Protein AF-A0A1M6VFG4-F1 (afdb_monomer_lite)

Foldseek 3Di:
DDLDPQWDWDDDVFIWIDRPPDIDTDDPLCVVVVVCVVVVNPDPVVQLVVQCVSVVDDSVVSVVVVVVVCVVVVVVVVVVVVVVVVPD

Structure (mmCIF, N/CA/C/O backbone):
data_AF-A0A1M6VFG4-F1
#
_entry.id   AF-A0A1M6VFG4-F1
#
loop_
_atom_site.group_PDB
_atom_site.id
_atom_site.type_symbol
_atom_site.label_atom_id
_atom_site.label_alt_id
_atom_site.label_comp_id
_atom_site.label_asym_id
_atom_site.label_entity_id
_atom_site.label_seq_id
_atom_site.pdbx_PDB_ins_code
_atom_site.Cartn_x
_atom_site.Cartn_y
_atom_site.Cartn_z
_atom_site.occupancy
_atom_site.B_iso_or_equiv
_atom_site.auth_seq_id
_atom_site.auth_comp_id
_atom_site.auth_asym_id
_atom_site.auth_atom_id
_atom_site.pdbx_PDB_model_num
ATOM 1 N N . MET A 1 1 ? -6.266 -7.538 -11.919 1.00 36.38 1 MET A N 1
ATOM 2 C CA . MET A 1 1 ? -6.456 -6.302 -12.713 1.00 36.38 1 MET A CA 1
ATOM 3 C C . MET A 1 1 ? -5.233 -5.435 -12.438 1.00 36.38 1 MET A C 1
ATOM 5 O O . MET A 1 1 ? -4.832 -5.383 -11.287 1.00 36.38 1 MET A O 1
ATOM 9 N N . LYS A 1 2 ? -4.549 -4.892 -13.453 1.00 45.19 2 LYS A N 1
ATOM 10 C CA . LYS A 1 2 ? -3.262 -4.191 -13.274 1.00 45.19 2 LYS A CA 1
ATOM 11 C C . LYS A 1 2 ? -3.513 -2.750 -12.800 1.00 45.19 2 LYS A C 1
ATOM 13 O O . LYS A 1 2 ? -3.945 -1.940 -13.610 1.00 45.19 2 LYS A O 1
ATOM 18 N N . TRP A 1 3 ? -3.249 -2.430 -11.528 1.00 51.16 3 TRP A N 1
ATOM 19 C CA . TRP A 1 3 ? -3.277 -1.044 -11.012 1.00 51.16 3 TRP A CA 1
ATOM 20 C C . TRP A 1 3 ? -2.305 -0.124 -11.789 1.00 51.16 3 TRP A C 1
ATOM 22 O O . TRP A 1 3 ? -2.602 1.044 -12.025 1.00 51.16 3 TRP A O 1
ATOM 32 N N . LYS A 1 4 ? -1.207 -0.682 -12.319 1.00 60.25 4 LYS A N 1
ATOM 33 C CA . LYS A 1 4 ? -0.404 -0.119 -13.416 1.00 60.25 4 LYS A CA 1
ATOM 34 C C . LYS A 1 4 ? 0.109 -1.232 -14.326 1.00 60.25 4 LYS A C 1
ATOM 36 O O . LYS A 1 4 ? 0.360 -2.350 -13.869 1.00 60.25 4 LYS A O 1
ATOM 41 N N . GLU A 1 5 ? 0.284 -0.933 -15.614 1.00 62.22 5 GLU A N 1
ATOM 42 C CA . GLU A 1 5 ? 1.014 -1.822 -16.523 1.00 62.22 5 GLU A CA 1
ATOM 43 C C . GLU A 1 5 ? 2.394 -2.158 -15.923 1.00 62.22 5 GLU A C 1
ATOM 45 O O . GLU A 1 5 ? 3.037 -1.308 -15.316 1.00 62.22 5 GLU A O 1
ATOM 50 N N . ASN A 1 6 ? 2.804 -3.423 -16.043 1.00 73.00 6 ASN A N 1
ATOM 51 C CA . ASN A 1 6 ? 4.072 -3.986 -15.542 1.00 73.00 6 ASN A CA 1
ATOM 52 C C . ASN A 1 6 ? 4.245 -4.102 -14.018 1.00 73.00 6 ASN A C 1
ATOM 54 O O . ASN A 1 6 ? 5.313 -4.506 -13.573 1.00 73.00 6 ASN A O 1
ATOM 58 N N . VAL A 1 7 ? 3.194 -3.864 -13.225 1.00 79.12 7 VAL A N 1
ATOM 59 C CA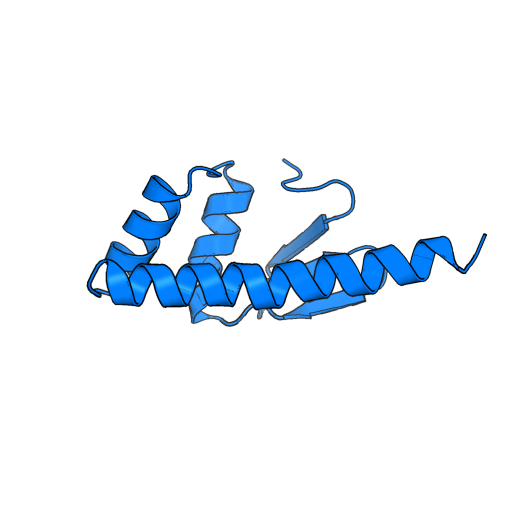 . VAL A 1 7 ? 3.200 -4.212 -11.795 1.00 79.12 7 VAL A CA 1
ATOM 60 C C . VAL A 1 7 ? 2.646 -5.622 -11.585 1.00 79.12 7 VAL A C 1
ATOM 62 O O . VAL A 1 7 ? 1.551 -5.946 -12.058 1.00 79.12 7 VAL A O 1
ATOM 65 N N . ARG A 1 8 ? 3.398 -6.459 -10.868 1.00 86.25 8 ARG A N 1
ATOM 66 C CA . ARG A 1 8 ? 2.996 -7.800 -10.420 1.00 86.25 8 ARG A CA 1
ATOM 67 C C . ARG A 1 8 ? 3.129 -7.876 -8.903 1.00 86.25 8 ARG A C 1
ATOM 69 O O . ARG A 1 8 ? 4.122 -7.411 -8.364 1.00 86.25 8 ARG A O 1
ATOM 76 N N . ILE A 1 9 ? 2.153 -8.471 -8.230 1.00 87.44 9 ILE A N 1
ATOM 77 C CA . ILE A 1 9 ? 2.184 -8.678 -6.779 1.00 87.44 9 ILE A CA 1
ATOM 78 C C . ILE A 1 9 ? 2.327 -10.179 -6.523 1.00 87.44 9 ILE A C 1
ATOM 80 O O . ILE A 1 9 ? 1.663 -10.979 -7.185 1.00 87.44 9 ILE A O 1
ATOM 84 N N . GLU A 1 10 ? 3.222 -10.556 -5.614 1.00 90.88 10 GLU A N 1
ATOM 85 C CA . GLU A 1 10 ? 3.363 -11.928 -5.121 1.00 90.88 10 GLU A CA 1
ATOM 86 C C . GLU A 1 10 ? 3.036 -11.968 -3.626 1.00 90.88 10 GLU A C 1
ATOM 88 O O . GLU A 1 10 ? 3.507 -11.134 -2.851 1.00 90.88 10 GLU A O 1
ATOM 93 N N . TRP A 1 11 ? 2.204 -12.941 -3.256 1.00 89.19 11 TRP A N 1
ATOM 94 C CA . TRP A 1 11 ? 1.717 -13.180 -1.901 1.00 89.19 11 TRP A CA 1
ATOM 95 C C . TRP A 1 11 ? 2.288 -14.520 -1.414 1.00 89.19 11 TRP A C 1
ATOM 97 O O . TRP A 1 11 ? 1.624 -15.547 -1.551 1.00 89.19 11 TRP A O 1
ATOM 107 N N . ASP A 1 12 ? 3.525 -14.513 -0.910 1.00 84.88 12 ASP A N 1
ATOM 108 C CA . ASP A 1 12 ? 4.158 -15.681 -0.273 1.00 84.88 12 ASP A CA 1
ATOM 109 C C . ASP A 1 12 ? 4.163 -15.496 1.263 1.00 84.88 12 ASP A C 1
ATOM 111 O O . ASP A 1 12 ? 3.145 -15.107 1.834 1.00 84.88 12 ASP A O 1
ATOM 115 N N . GLU A 1 13 ? 5.278 -15.771 1.958 1.00 81.25 13 GLU A N 1
ATOM 116 C CA . GLU A 1 13 ? 5.443 -15.462 3.395 1.00 81.25 13 GLU A CA 1
ATOM 117 C C . GLU A 1 13 ? 5.402 -13.947 3.676 1.00 81.25 13 GLU A C 1
ATOM 119 O O . GLU A 1 13 ? 5.017 -13.535 4.767 1.00 81.25 13 GLU A O 1
ATOM 124 N N . GLU A 1 14 ? 5.751 -13.136 2.673 1.00 86.25 14 GLU A N 1
ATOM 125 C CA . GLU A 1 14 ? 5.722 -11.672 2.673 1.00 86.25 14 GLU A CA 1
ATOM 126 C C . GLU A 1 14 ? 5.053 -11.185 1.380 1.00 86.25 14 GLU A C 1
ATOM 128 O O . GLU A 1 14 ? 5.186 -11.809 0.320 1.00 86.25 14 GLU A O 1
ATOM 133 N N . CYS A 1 15 ? 4.362 -10.045 1.438 1.00 90.44 15 CYS A N 1
ATOM 134 C CA . CYS A 1 15 ? 3.830 -9.397 0.244 1.00 90.44 15 CYS A CA 1
ATOM 135 C C . CYS A 1 15 ? 4.947 -8.641 -0.498 1.00 90.44 15 CYS A C 1
ATOM 137 O O . CYS A 1 15 ? 5.610 -7.778 0.076 1.00 90.44 15 CYS A O 1
ATOM 139 N N . ARG A 1 16 ? 5.140 -8.908 -1.797 1.00 91.81 16 ARG A N 1
ATOM 140 C CA . ARG A 1 16 ? 6.122 -8.200 -2.644 1.00 91.81 16 ARG A CA 1
ATOM 141 C C . ARG A 1 16 ? 5.496 -7.602 -3.889 1.00 91.81 16 ARG A C 1
ATOM 143 O O . ARG A 1 16 ? 4.710 -8.246 -4.581 1.00 91.81 16 ARG A O 1
ATOM 150 N N . LEU A 1 17 ? 5.921 -6.383 -4.212 1.00 88.75 17 LEU A N 1
ATOM 151 C CA . LEU A 1 17 ? 5.576 -5.694 -5.447 1.00 88.75 17 LEU A CA 1
ATOM 152 C C . LEU A 1 17 ? 6.760 -5.753 -6.407 1.00 88.75 17 LEU A C 1
ATOM 154 O O . LEU A 1 17 ? 7.868 -5.345 -6.074 1.00 88.75 17 LEU A O 1
ATOM 158 N N . TYR A 1 18 ? 6.501 -6.251 -7.609 1.00 88.19 18 TYR A N 1
ATOM 159 C CA . TYR A 1 18 ? 7.450 -6.358 -8.706 1.00 88.19 18 TYR A CA 1
ATOM 160 C C . TYR A 1 18 ? 7.120 -5.338 -9.787 1.00 88.19 18 TYR A C 1
ATOM 162 O O . TYR A 1 18 ? 5.962 -5.208 -10.193 1.00 88.19 18 TYR A O 1
ATOM 170 N N . PHE A 1 19 ? 8.156 -4.677 -10.286 1.00 86.75 19 PHE A N 1
ATOM 171 C CA . PHE A 1 19 ? 8.130 -3.888 -11.508 1.00 86.75 19 PHE A CA 1
ATOM 172 C C . PHE A 1 19 ? 9.296 -4.360 -12.383 1.00 86.75 19 PHE A C 1
ATOM 174 O O . PHE A 1 19 ? 10.462 -4.184 -12.024 1.00 86.75 19 PHE A O 1
ATOM 181 N N . ASP A 1 20 ? 8.974 -5.044 -13.481 1.00 83.50 20 ASP A N 1
ATOM 182 C CA . ASP A 1 20 ? 9.925 -5.803 -14.304 1.00 83.50 20 ASP A CA 1
ATOM 183 C C . ASP A 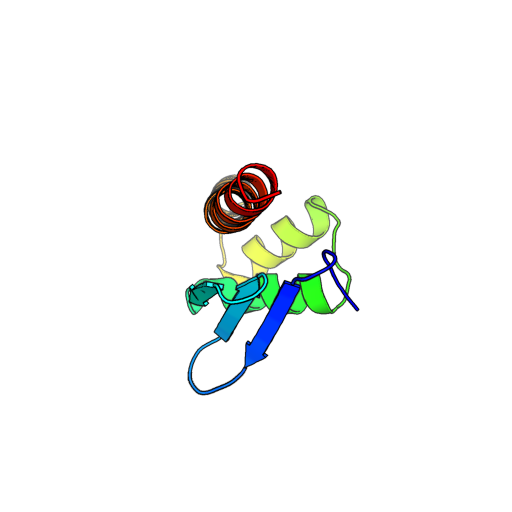1 20 ? 10.788 -6.788 -13.478 1.00 83.50 20 ASP A C 1
ATOM 185 O O . ASP A 1 20 ? 10.245 -7.691 -12.839 1.00 83.50 20 ASP A O 1
ATOM 189 N N . GLU A 1 21 ? 12.120 -6.649 -13.485 1.00 84.44 21 GLU A N 1
ATOM 190 C CA . GLU A 1 21 ? 13.060 -7.511 -12.739 1.00 84.44 21 GLU A CA 1
ATOM 191 C C . GLU A 1 21 ? 13.342 -7.017 -11.308 1.00 84.44 21 GLU A C 1
ATOM 193 O O . GLU A 1 21 ? 14.171 -7.584 -10.591 1.00 84.44 21 GLU A O 1
ATOM 198 N N . LYS A 1 22 ? 12.696 -5.927 -10.889 1.00 88.81 22 LYS A N 1
ATOM 199 C CA . LYS A 1 22 ? 12.927 -5.271 -9.601 1.00 88.81 22 LYS A CA 1
ATOM 200 C C . LYS A 1 22 ? 11.757 -5.529 -8.673 1.00 88.81 22 LYS A C 1
ATOM 202 O O . LYS A 1 22 ? 10.617 -5.646 -9.115 1.00 88.81 22 LYS A O 1
ATOM 207 N N . SER A 1 23 ? 12.042 -5.591 -7.378 1.00 90.75 23 SER A N 1
ATOM 208 C CA . SER A 1 23 ? 11.028 -5.825 -6.356 1.00 90.75 23 SER A CA 1
ATOM 209 C C . SER A 1 23 ? 11.257 -4.979 -5.119 1.00 90.75 23 SER A C 1
ATOM 211 O O . SER A 1 23 ? 12.402 -4.722 -4.744 1.00 90.75 23 SER A O 1
ATOM 213 N N . ILE A 1 24 ? 10.163 -4.638 -4.454 1.00 91.31 24 ILE A N 1
ATOM 214 C CA . ILE A 1 24 ? 10.142 -4.043 -3.125 1.00 91.31 24 ILE A CA 1
ATOM 215 C C . ILE A 1 24 ? 9.199 -4.852 -2.234 1.00 91.31 24 ILE A C 1
ATOM 217 O O . ILE A 1 24 ? 8.157 -5.340 -2.680 1.00 91.31 24 ILE A O 1
ATOM 221 N N . GLU A 1 25 ? 9.592 -5.030 -0.980 1.00 92.69 25 GLU A N 1
ATOM 222 C CA . GLU A 1 25 ? 8.756 -5.666 0.031 1.00 92.69 25 GLU A CA 1
ATOM 223 C C . GLU A 1 25 ? 7.695 -4.688 0.532 1.00 92.69 25 GLU A C 1
ATOM 225 O O . GLU A 1 25 ? 7.947 -3.490 0.711 1.00 92.69 25 GLU A O 1
ATOM 230 N N . ILE A 1 26 ? 6.484 -5.199 0.725 1.00 91.44 26 ILE A N 1
ATOM 231 C CA . ILE A 1 26 ? 5.401 -4.446 1.328 1.00 91.44 26 ILE A CA 1
ATOM 232 C C . ILE A 1 26 ? 5.500 -4.581 2.838 1.00 91.44 26 ILE A C 1
ATOM 234 O O . ILE A 1 26 ? 5.543 -5.695 3.354 1.00 91.44 26 ILE A O 1
ATOM 238 N N . LYS A 1 27 ? 5.501 -3.448 3.547 1.00 92.31 27 LYS A N 1
ATOM 239 C CA . LYS A 1 27 ? 5.439 -3.476 5.010 1.00 92.31 27 LYS A CA 1
ATOM 240 C C . LYS A 1 27 ? 4.164 -4.222 5.435 1.00 92.31 27 LYS A C 1
ATOM 242 O O . LYS A 1 27 ? 3.110 -3.906 4.877 1.00 92.31 27 LYS A O 1
ATOM 247 N N . PRO A 1 28 ? 4.214 -5.167 6.391 1.00 92.12 28 PRO A N 1
ATOM 248 C CA . PRO A 1 28 ? 3.049 -5.970 6.773 1.00 92.12 28 PRO A CA 1
ATOM 249 C C . PRO A 1 28 ? 1.817 -5.131 7.132 1.00 92.12 28 PRO A C 1
ATOM 251 O O . PRO A 1 28 ? 0.692 -5.477 6.773 1.00 92.12 28 PRO A O 1
ATOM 254 N N . GLU A 1 29 ? 2.026 -3.983 7.781 1.00 92.69 29 GLU A N 1
ATOM 255 C CA . GLU A 1 29 ? 0.967 -3.033 8.114 1.00 92.69 29 GLU A CA 1
ATOM 256 C C . GLU A 1 29 ? 0.257 -2.450 6.887 1.00 92.69 29 GLU A C 1
ATOM 258 O O . GLU A 1 29 ? -0.870 -2.013 7.015 1.00 92.69 29 GLU A O 1
ATOM 263 N N . TRP A 1 30 ? 0.844 -2.477 5.691 1.00 93.44 30 TRP A N 1
ATOM 264 C CA . TRP A 1 30 ? 0.270 -1.885 4.478 1.00 93.44 30 TRP A CA 1
ATOM 265 C C . TRP A 1 30 ? -0.283 -2.904 3.484 1.00 93.44 30 TRP A C 1
ATOM 267 O O . TRP A 1 30 ? -0.793 -2.526 2.426 1.00 93.44 30 TRP A O 1
ATOM 277 N N . GLU A 1 31 ? -0.257 -4.197 3.807 1.00 93.25 31 GLU A N 1
ATOM 278 C CA . GLU A 1 31 ? -0.818 -5.233 2.934 1.00 93.25 31 GLU A CA 1
ATOM 279 C C . GLU A 1 31 ? -2.295 -4.994 2.595 1.00 93.25 31 GLU A C 1
ATOM 281 O O . GLU A 1 31 ? -2.754 -5.338 1.502 1.00 93.25 31 GLU A O 1
ATOM 286 N N . TYR A 1 32 ? -3.063 -4.399 3.513 1.00 94.25 32 TYR A N 1
ATOM 287 C CA . TYR A 1 32 ? -4.474 -4.100 3.272 1.00 94.25 32 TYR A CA 1
ATOM 288 C C . TYR A 1 32 ? -4.668 -3.046 2.171 1.00 94.25 32 TYR A C 1
ATOM 290 O O . TYR A 1 32 ? -5.631 -3.144 1.410 1.00 94.25 32 TYR A O 1
ATOM 298 N N . LEU A 1 33 ? -3.746 -2.083 2.037 1.00 93.75 33 LEU A N 1
ATOM 299 C CA . LEU A 1 33 ? -3.772 -1.088 0.960 1.00 93.75 33 LEU A CA 1
ATOM 300 C C . LEU A 1 33 ? -3.524 -1.760 -0.386 1.00 93.75 33 LEU A C 1
ATOM 302 O O . LEU A 1 33 ? -4.251 -1.515 -1.345 1.00 93.75 33 LEU A O 1
ATOM 306 N N . VAL A 1 34 ? -2.554 -2.673 -0.444 1.00 91.69 34 VAL A N 1
ATOM 307 C CA . VAL A 1 34 ? -2.252 -3.432 -1.663 1.00 91.69 34 VAL A CA 1
ATOM 308 C C . VAL A 1 34 ? -3.451 -4.282 -2.089 1.00 91.69 34 VAL A C 1
ATOM 310 O O . VAL A 1 34 ? -3.849 -4.228 -3.251 1.00 91.69 34 VAL A O 1
ATOM 313 N N . LYS A 1 35 ? -4.106 -4.977 -1.147 1.00 92.00 35 LYS A N 1
ATOM 314 C CA . LYS A 1 35 ? -5.343 -5.738 -1.414 1.00 92.00 35 LYS A CA 1
ATOM 315 C C . LYS A 1 35 ? -6.468 -4.847 -1.945 1.00 92.00 35 LYS A C 1
ATOM 317 O O . LYS A 1 35 ? -7.165 -5.232 -2.886 1.00 92.00 35 LYS A O 1
ATOM 322 N N . ALA A 1 36 ? -6.645 -3.656 -1.370 1.00 92.50 36 ALA A N 1
ATOM 323 C CA . ALA A 1 36 ? -7.650 -2.702 -1.831 1.00 92.50 36 ALA A CA 1
ATOM 324 C C . ALA A 1 36 ? -7.378 -2.259 -3.277 1.00 92.50 36 ALA A C 1
ATOM 326 O O . ALA A 1 36 ? -8.278 -2.302 -4.121 1.00 92.50 36 ALA A O 1
ATOM 327 N N . LEU A 1 37 ? -6.126 -1.940 -3.598 1.00 88.94 37 LEU A N 1
ATOM 328 C CA . LEU A 1 37 ? -5.711 -1.521 -4.937 1.00 88.94 37 LEU A CA 1
ATOM 329 C C . LEU A 1 37 ? -5.853 -2.656 -5.964 1.00 88.94 37 LEU A C 1
ATOM 331 O O . LEU A 1 37 ? -6.341 -2.424 -7.070 1.00 88.94 37 LEU A O 1
ATOM 335 N N . GLU A 1 38 ? -5.528 -3.902 -5.598 1.00 86.88 38 GLU A N 1
ATOM 336 C CA . GLU A 1 38 ? -5.767 -5.082 -6.446 1.00 86.88 38 GLU A CA 1
ATOM 337 C C . GLU A 1 38 ? -7.251 -5.325 -6.735 1.00 86.88 38 GLU A C 1
ATOM 339 O O . GLU A 1 38 ? -7.606 -5.772 -7.833 1.00 86.88 38 GLU A O 1
ATOM 344 N N . SER A 1 39 ? -8.119 -4.999 -5.772 1.00 89.25 39 SER A N 1
ATOM 345 C CA . SER A 1 39 ? -9.575 -5.065 -5.937 1.00 89.25 39 SER A CA 1
ATOM 346 C C . SER A 1 39 ? -10.139 -3.941 -6.818 1.00 89.25 39 SER A C 1
ATOM 348 O O . SER A 1 39 ? -11.305 -3.990 -7.206 1.00 89.25 39 SER A O 1
ATOM 350 N N . GLY A 1 40 ? -9.308 -2.957 -7.180 1.00 87.94 40 GLY A N 1
ATOM 351 C CA . GLY A 1 40 ? -9.678 -1.809 -8.005 1.00 87.94 40 GLY A CA 1
ATOM 352 C C . GLY A 1 40 ? -10.144 -0.586 -7.215 1.00 87.94 40 GLY A C 1
ATOM 353 O O . GLY A 1 40 ? -10.679 0.341 -7.818 1.00 87.94 40 GLY A O 1
ATOM 354 N N . MET A 1 41 ? -9.949 -0.556 -5.894 1.00 91.56 41 MET A N 1
ATOM 355 C CA . MET A 1 41 ? -10.202 0.638 -5.089 1.00 91.56 41 MET A CA 1
ATOM 356 C C . MET A 1 41 ? -9.101 1.665 -5.360 1.00 91.56 41 MET A C 1
ATOM 358 O O . MET A 1 41 ? -7.964 1.471 -4.948 1.00 91.56 41 MET A O 1
ATOM 362 N N . THR A 1 42 ? -9.435 2.748 -6.056 1.00 87.25 42 THR A N 1
ATOM 363 C CA . THR A 1 42 ? -8.488 3.828 -6.395 1.00 87.25 42 THR A CA 1
ATOM 364 C C . THR A 1 42 ? -8.947 5.199 -5.908 1.00 87.25 42 THR A C 1
ATOM 366 O O . THR A 1 42 ? -8.361 6.204 -6.290 1.00 87.25 42 THR A O 1
ATOM 369 N N . ASP A 1 43 ? -10.043 5.256 -5.153 1.00 92.50 43 ASP A N 1
ATOM 370 C CA . ASP A 1 43 ? -10.576 6.498 -4.607 1.00 92.50 43 ASP A CA 1
ATOM 371 C C . ASP A 1 43 ? -9.852 6.850 -3.300 1.00 92.50 43 ASP A C 1
ATOM 373 O O . ASP A 1 43 ? -9.810 6.041 -2.370 1.00 92.50 43 ASP A O 1
ATOM 377 N N . ASP A 1 44 ? -9.273 8.050 -3.239 1.00 91.44 44 ASP A N 1
ATOM 378 C CA . ASP A 1 44 ? -8.461 8.502 -2.104 1.00 91.44 44 ASP A CA 1
ATOM 379 C C . ASP A 1 44 ? -9.271 8.601 -0.804 1.00 91.44 44 ASP A C 1
ATOM 381 O O . ASP A 1 44 ? -8.741 8.349 0.281 1.00 91.44 44 ASP A O 1
ATOM 385 N N . GLU A 1 45 ? -10.559 8.956 -0.880 1.00 94.94 45 GLU A N 1
ATOM 386 C CA . GLU A 1 45 ? -11.419 9.028 0.300 1.00 94.94 45 GLU A CA 1
ATOM 387 C C . GLU A 1 45 ? -11.701 7.626 0.843 1.00 94.94 45 GLU A C 1
ATOM 389 O O . GLU A 1 45 ? -11.547 7.402 2.044 1.00 94.94 45 GLU A O 1
ATOM 394 N N . MET A 1 46 ? -12.014 6.670 -0.034 1.00 96.56 46 MET A N 1
ATOM 395 C CA . MET A 1 46 ? -12.203 5.267 0.341 1.00 96.56 46 MET A CA 1
ATOM 396 C C . MET A 1 46 ? -10.930 4.639 0.919 1.00 96.56 46 MET A C 1
ATOM 398 O O . MET A 1 46 ? -10.988 3.958 1.942 1.00 96.56 46 MET A O 1
ATOM 402 N N . LEU A 1 47 ? -9.772 4.877 0.296 1.00 95.94 47 LEU A N 1
ATOM 403 C CA . LEU A 1 47 ? -8.490 4.362 0.782 1.00 95.94 47 LEU A CA 1
ATOM 404 C C . LEU A 1 47 ? -8.145 4.943 2.153 1.00 95.94 47 LEU A C 1
ATOM 406 O O . LEU A 1 47 ? -7.707 4.220 3.042 1.00 95.94 47 LEU A O 1
ATOM 410 N N . ARG A 1 48 ? -8.389 6.237 2.363 1.00 96.69 48 ARG A N 1
ATOM 411 C CA . ARG A 1 48 ? -8.161 6.884 3.657 1.00 96.69 48 ARG A CA 1
ATOM 412 C C . ARG A 1 48 ? -9.117 6.378 4.736 1.00 96.69 48 ARG A C 1
ATOM 414 O O . ARG A 1 48 ? -8.665 6.124 5.848 1.00 96.69 48 ARG A O 1
ATOM 421 N N . GLN A 1 49 ? -10.397 6.176 4.418 1.00 97.75 49 GLN A N 1
ATOM 422 C CA . GLN A 1 49 ? -11.348 5.539 5.339 1.00 97.75 49 GLN A CA 1
ATOM 423 C C . GLN A 1 49 ? -10.886 4.129 5.720 1.00 97.75 49 GLN A C 1
ATOM 425 O O . GLN A 1 49 ? -10.886 3.785 6.899 1.00 97.75 49 GLN A O 1
ATOM 430 N N . LEU A 1 50 ? -10.398 3.350 4.751 1.00 97.88 50 LEU A N 1
ATOM 431 C CA . LEU A 1 50 ? -9.830 2.031 5.012 1.00 97.88 50 LEU A CA 1
ATOM 432 C C . LEU A 1 50 ? -8.639 2.104 5.980 1.00 97.88 50 LEU A C 1
ATOM 434 O O . LEU A 1 50 ? -8.576 1.308 6.911 1.00 97.88 50 LEU A O 1
ATOM 438 N N . VAL A 1 51 ? -7.720 3.061 5.811 1.00 97.69 51 VAL A N 1
ATOM 439 C CA . VAL A 1 51 ? -6.612 3.259 6.765 1.00 97.69 51 VAL A CA 1
ATOM 440 C C . VAL A 1 51 ? -7.140 3.568 8.166 1.00 97.69 51 VAL A C 1
ATOM 442 O O . VAL A 1 51 ? -6.702 2.941 9.127 1.00 97.69 51 VAL A O 1
ATOM 445 N N . MET A 1 52 ? -8.106 4.483 8.291 1.00 98.19 52 MET A N 1
ATOM 446 C CA . MET A 1 52 ? -8.703 4.823 9.589 1.00 98.19 52 MET A CA 1
ATOM 447 C C . MET A 1 52 ? -9.302 3.591 10.277 1.00 98.19 52 MET A C 1
ATOM 449 O O . MET A 1 52 ? -9.127 3.408 11.481 1.00 98.19 52 MET A O 1
ATOM 453 N N . GLU A 1 53 ? -9.986 2.727 9.524 1.00 97.31 53 GLU A N 1
ATOM 454 C CA . GLU A 1 53 ? -10.587 1.497 10.045 1.00 97.31 53 GLU A CA 1
ATOM 455 C C . GLU A 1 53 ? -9.543 0.452 10.457 1.00 97.31 53 GLU A C 1
ATOM 457 O O . GLU A 1 53 ? -9.678 -0.167 11.515 1.00 97.31 53 GLU A O 1
ATOM 462 N N . GLN A 1 54 ? -8.504 0.246 9.644 1.00 97.19 54 GLN A N 1
ATOM 463 C CA . GLN A 1 54 ? -7.481 -0.770 9.904 1.00 97.19 54 GLN A CA 1
ATOM 464 C C . GLN A 1 54 ? -6.529 -0.359 11.032 1.00 97.19 54 GLN A C 1
ATOM 466 O O . GLN A 1 54 ? -6.199 -1.180 11.886 1.00 97.19 54 GLN A O 1
ATOM 471 N N . GLU A 1 55 ? -6.129 0.913 11.076 1.00 95.50 55 GLU A N 1
ATOM 472 C CA . GLU A 1 55 ? -5.169 1.436 12.057 1.00 95.50 55 GLU A CA 1
ATOM 473 C C . GLU A 1 55 ? -5.837 2.071 13.287 1.00 95.50 55 GLU A C 1
ATOM 475 O O . GLU A 1 55 ? -5.146 2.450 14.233 1.00 95.50 55 GLU A O 1
ATOM 480 N N . GLN A 1 56 ? -7.174 2.163 13.308 1.00 96.56 56 GLN A N 1
ATOM 481 C CA . GLN A 1 56 ? -7.951 2.769 14.400 1.00 96.56 56 GLN A CA 1
ATOM 482 C C . GLN A 1 56 ? -7.473 4.196 14.727 1.00 96.56 56 GLN A C 1
ATOM 484 O O . GLN A 1 56 ? -7.310 4.570 15.892 1.00 96.56 56 GLN A O 1
ATOM 489 N N . CYS A 1 57 ? -7.221 4.990 13.685 1.00 96.44 57 CYS A N 1
ATOM 490 C CA . CYS A 1 57 ? -6.620 6.317 13.781 1.00 96.44 57 CYS A CA 1
ATOM 491 C C . CYS A 1 57 ? -7.545 7.421 13.241 1.00 96.44 57 CYS A C 1
ATOM 493 O O . CYS A 1 57 ? -8.577 7.162 12.617 1.00 96.44 57 CYS A O 1
ATOM 495 N N . ASP A 1 58 ? -7.203 8.678 13.533 1.00 97.75 58 ASP A N 1
ATOM 496 C CA . ASP A 1 58 ? -7.925 9.834 13.003 1.00 97.75 58 ASP A CA 1
ATOM 497 C C . ASP A 1 58 ? -7.595 10.094 11.520 1.00 97.75 58 ASP A C 1
ATOM 499 O O . ASP A 1 58 ? -6.628 9.570 10.967 1.00 97.75 58 ASP A O 1
ATOM 503 N N . GLU A 1 59 ? -8.398 10.940 10.872 1.00 97.00 59 GLU A N 1
ATOM 504 C CA . GLU A 1 59 ? -8.281 11.252 9.441 1.00 97.00 59 GLU A CA 1
ATOM 505 C C . GLU A 1 59 ? -6.917 11.845 9.051 1.00 97.00 59 GLU A C 1
ATOM 507 O O . GLU A 1 59 ? -6.422 11.584 7.952 1.00 97.00 59 GLU A O 1
ATOM 512 N N . VAL A 1 60 ? -6.298 12.637 9.933 1.00 96.94 60 VAL A N 1
ATOM 513 C CA . VAL A 1 60 ? -4.994 13.258 9.670 1.00 96.94 60 VAL A CA 1
ATOM 514 C C . VAL A 1 60 ? -3.907 12.191 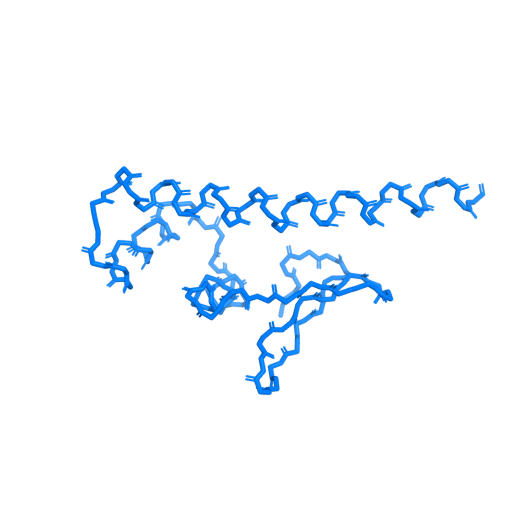9.705 1.00 96.94 60 VAL A C 1
ATOM 516 O O . VAL A 1 60 ? -3.101 12.109 8.778 1.00 96.94 60 VAL A O 1
ATOM 519 N N . SER A 1 61 ? -3.919 11.346 10.737 1.00 97.62 61 SER A N 1
ATOM 520 C CA . SER A 1 61 ? -3.004 10.207 10.863 1.00 97.62 61 SER A CA 1
ATOM 521 C C . SER A 1 61 ? -3.133 9.257 9.666 1.00 97.62 61 SER A C 1
ATOM 523 O O . SER A 1 61 ? -2.131 8.922 9.035 1.00 97.62 61 SER A O 1
ATOM 525 N N . ALA A 1 62 ? -4.364 8.926 9.268 1.00 97.12 62 ALA A N 1
ATOM 526 C CA . ALA A 1 62 ? -4.630 8.103 8.092 1.00 97.12 62 ALA A CA 1
ATOM 527 C C . ALA A 1 62 ? -4.125 8.733 6.786 1.00 97.12 62 ALA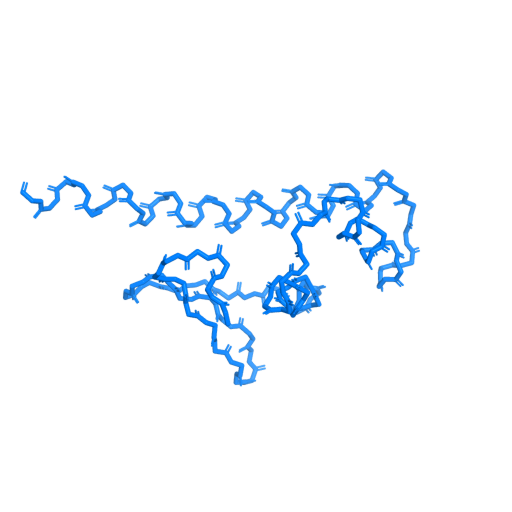 A C 1
ATOM 529 O O . ALA A 1 62 ? -3.581 8.045 5.920 1.00 97.12 62 ALA A O 1
ATOM 530 N N . GLY A 1 63 ? -4.273 10.054 6.649 1.00 96.44 63 GLY A N 1
ATOM 531 C CA . GLY A 1 63 ? -3.723 10.811 5.529 1.00 96.44 63 GLY A CA 1
ATOM 532 C C . GLY A 1 63 ? -2.199 10.706 5.440 1.00 96.44 63 GLY A C 1
ATOM 533 O O . GLY A 1 63 ? -1.669 10.521 4.345 1.00 96.44 63 GLY A O 1
ATOM 534 N N . PHE A 1 64 ? -1.490 10.766 6.572 1.00 97.06 64 PHE A N 1
ATOM 535 C CA . PHE A 1 64 ? -0.036 10.580 6.598 1.00 97.06 64 PHE A CA 1
ATOM 536 C C . PHE A 1 64 ? 0.381 9.161 6.213 1.00 97.06 64 PHE A C 1
ATOM 538 O O . PHE A 1 64 ? 1.289 9.013 5.397 1.00 97.06 64 PHE A O 1
ATOM 545 N N . THR A 1 65 ? -0.291 8.133 6.737 1.00 96.19 65 THR A N 1
ATOM 546 C CA . THR A 1 65 ? -0.026 6.738 6.354 1.00 96.19 65 THR A CA 1
ATOM 547 C C . THR A 1 65 ? -0.215 6.542 4.849 1.00 96.19 65 THR A C 1
ATOM 549 O O . THR A 1 65 ? 0.675 6.018 4.179 1.00 96.19 65 THR A O 1
ATOM 552 N N . LEU A 1 66 ? -1.336 7.012 4.288 1.00 94.75 66 LEU A N 1
ATOM 553 C CA . LEU A 1 66 ? -1.609 6.877 2.856 1.00 94.75 66 LEU A CA 1
ATOM 554 C C . LEU A 1 66 ? -0.582 7.641 2.006 1.00 94.75 66 LEU A C 1
ATOM 556 O O . LEU A 1 66 ? -0.100 7.116 1.004 1.00 94.75 66 LEU A O 1
ATOM 560 N N . ALA A 1 67 ? -0.197 8.852 2.419 1.00 94.44 67 ALA A N 1
ATOM 561 C CA . ALA A 1 67 ? 0.836 9.625 1.738 1.00 94.44 67 ALA A CA 1
ATOM 562 C C . ALA A 1 67 ? 2.200 8.922 1.775 1.00 94.44 67 ALA A C 1
ATOM 564 O O . ALA A 1 67 ? 2.898 8.903 0.764 1.00 94.44 67 ALA A O 1
ATOM 565 N N . GLN A 1 68 ? 2.567 8.314 2.907 1.00 94.94 68 GLN A N 1
ATOM 566 C CA . GLN A 1 68 ? 3.814 7.565 3.030 1.00 94.94 68 GLN A CA 1
ATOM 567 C C . GLN A 1 68 ? 3.802 6.310 2.151 1.00 94.94 68 GLN A C 1
ATOM 569 O O . GLN A 1 68 ? 4.787 6.041 1.472 1.00 94.94 68 GLN A O 1
ATOM 574 N N . PHE A 1 69 ? 2.683 5.582 2.112 1.00 92.50 69 PHE A N 1
ATOM 575 C CA . PHE A 1 69 ? 2.499 4.452 1.204 1.00 92.50 69 PHE A CA 1
ATOM 576 C C . PHE A 1 69 ? 2.694 4.882 -0.259 1.00 92.50 69 PHE A C 1
ATOM 578 O O . PHE A 1 69 ? 3.490 4.293 -0.990 1.00 92.50 69 PHE A O 1
ATOM 585 N N . VAL A 1 70 ? 2.006 5.946 -0.689 1.00 89.62 70 VAL A N 1
ATOM 586 C CA . VAL A 1 70 ? 2.116 6.468 -2.060 1.00 89.62 70 VAL A CA 1
ATOM 587 C C . VAL A 1 70 ? 3.529 6.956 -2.363 1.00 89.62 70 VAL A C 1
ATOM 589 O O . VAL A 1 70 ? 4.001 6.737 -3.473 1.00 89.62 70 VAL A O 1
ATOM 592 N N . LEU A 1 71 ? 4.212 7.588 -1.409 1.00 89.81 71 LEU A N 1
ATOM 593 C CA . LEU A 1 71 ? 5.590 8.038 -1.582 1.00 89.81 71 LEU A CA 1
ATOM 594 C C . LEU A 1 71 ? 6.541 6.848 -1.756 1.00 89.81 71 LEU A C 1
ATOM 596 O O . LEU A 1 71 ? 7.237 6.787 -2.763 1.00 89.81 71 LEU A O 1
ATOM 600 N N . ASP A 1 72 ? 6.525 5.879 -0.838 1.00 89.62 72 ASP A N 1
ATOM 601 C CA . ASP A 1 72 ? 7.447 4.735 -0.854 1.00 89.62 72 ASP A CA 1
ATOM 602 C C . ASP A 1 72 ? 7.292 3.917 -2.154 1.00 89.62 72 ASP A C 1
ATOM 604 O O . ASP A 1 72 ? 8.272 3.638 -2.852 1.00 89.62 72 ASP A O 1
ATOM 608 N N . TYR A 1 73 ? 6.055 3.576 -2.539 1.00 83.94 73 TYR A N 1
ATOM 609 C CA . TYR A 1 73 ? 5.806 2.789 -3.755 1.00 83.94 73 TYR A CA 1
ATOM 610 C C . TYR A 1 73 ? 5.831 3.621 -5.032 1.00 83.94 73 TYR A C 1
ATOM 612 O O . TYR A 1 73 ? 6.253 3.129 -6.078 1.00 83.94 73 TYR A O 1
ATOM 620 N N . GLY A 1 74 ? 5.401 4.879 -4.968 1.00 81.31 74 GLY A N 1
ATOM 621 C CA . GLY A 1 74 ? 5.487 5.816 -6.082 1.00 81.31 74 GLY A CA 1
ATOM 622 C C . GLY A 1 74 ? 6.934 6.039 -6.498 1.00 81.31 74 GLY A C 1
ATOM 623 O O . GLY A 1 74 ? 7.251 5.858 -7.672 1.00 81.31 74 GLY A O 1
ATOM 624 N N . THR A 1 75 ? 7.818 6.313 -5.535 1.00 85.44 75 THR A N 1
ATOM 625 C CA . THR A 1 75 ? 9.260 6.457 -5.766 1.00 85.44 75 THR A CA 1
ATOM 626 C C . THR A 1 75 ? 9.861 5.182 -6.349 1.00 85.44 75 THR A C 1
ATOM 628 O O . THR A 1 75 ? 10.532 5.259 -7.375 1.00 85.44 75 THR A O 1
ATOM 631 N N . PHE A 1 76 ? 9.546 4.003 -5.797 1.00 86.12 76 PHE A N 1
ATOM 632 C CA . PHE A 1 76 ? 10.002 2.734 -6.378 1.00 86.12 76 PHE A CA 1
ATOM 633 C C . PHE A 1 76 ? 9.598 2.594 -7.856 1.00 86.12 76 PHE A C 1
ATOM 635 O O . PHE A 1 76 ? 10.413 2.215 -8.697 1.00 86.12 76 PHE A O 1
ATOM 642 N N . LEU A 1 77 ? 8.352 2.916 -8.206 1.00 82.44 77 LEU A N 1
ATOM 643 C CA . LEU A 1 77 ? 7.884 2.820 -9.589 1.00 82.44 77 LEU A CA 1
ATOM 644 C C . LEU A 1 77 ? 8.529 3.866 -10.508 1.00 82.44 77 LEU A C 1
ATOM 646 O O . LEU A 1 77 ? 8.781 3.568 -11.673 1.00 82.44 77 LEU A O 1
ATOM 650 N N . GLU A 1 78 ? 8.771 5.084 -10.025 1.00 82.44 78 GLU A N 1
ATOM 651 C CA . GLU A 1 78 ? 9.400 6.151 -10.809 1.00 82.44 78 GLU A CA 1
ATOM 652 C C . GLU A 1 78 ? 10.879 5.870 -11.082 1.00 82.44 78 GLU A C 1
ATOM 654 O O . GLU A 1 78 ? 11.288 5.874 -12.246 1.00 82.44 78 GLU A O 1
ATOM 659 N N . GLU A 1 79 ? 11.654 5.525 -10.051 1.00 82.31 79 GLU A N 1
ATOM 660 C CA . GLU A 1 79 ? 13.082 5.205 -10.174 1.00 82.31 79 GLU A CA 1
ATOM 661 C C . GLU A 1 79 ? 13.316 4.062 -11.169 1.00 82.31 79 GLU A C 1
ATOM 663 O O . GLU A 1 79 ? 14.186 4.131 -12.042 1.00 82.31 79 GLU A O 1
ATOM 668 N N . ASN A 1 80 ? 12.491 3.016 -11.098 1.00 79.38 80 ASN A N 1
ATOM 669 C CA . ASN A 1 80 ? 12.631 1.859 -11.979 1.00 79.38 80 ASN A CA 1
ATOM 670 C C . ASN A 1 80 ? 12.056 2.096 -13.386 1.00 79.38 80 ASN A C 1
ATOM 672 O O . ASN A 1 80 ? 12.426 1.384 -14.318 1.00 79.38 80 ASN A O 1
ATOM 676 N N . ARG A 1 81 ? 11.229 3.132 -13.587 1.00 73.31 81 ARG A N 1
ATOM 677 C CA . ARG A 1 81 ? 10.759 3.556 -14.915 1.00 73.31 81 ARG A CA 1
ATOM 678 C C . ARG A 1 81 ? 11.798 4.397 -15.659 1.00 73.31 81 ARG A C 1
ATOM 680 O O . ARG A 1 81 ? 11.953 4.231 -16.868 1.00 73.31 81 ARG A O 1
ATOM 687 N N . GLU A 1 82 ? 12.516 5.285 -14.973 1.00 60.47 82 GLU A N 1
ATOM 688 C CA . GLU A 1 82 ? 13.562 6.116 -15.593 1.00 60.47 82 GLU A CA 1
ATOM 689 C C . GLU A 1 82 ? 14.770 5.289 -16.057 1.00 60.47 82 GLU A C 1
ATOM 691 O O . GLU A 1 82 ? 15.320 5.543 -17.132 1.00 60.47 82 GLU A O 1
ATOM 696 N N . HIS A 1 83 ? 15.124 4.227 -15.326 1.00 55.91 83 HIS A N 1
ATOM 697 C CA . HIS A 1 83 ? 16.196 3.308 -15.722 1.00 55.91 83 HIS A CA 1
ATOM 698 C C . HIS A 1 83 ? 15.949 2.596 -17.068 1.00 55.91 83 HIS A C 1
ATOM 700 O O . HIS A 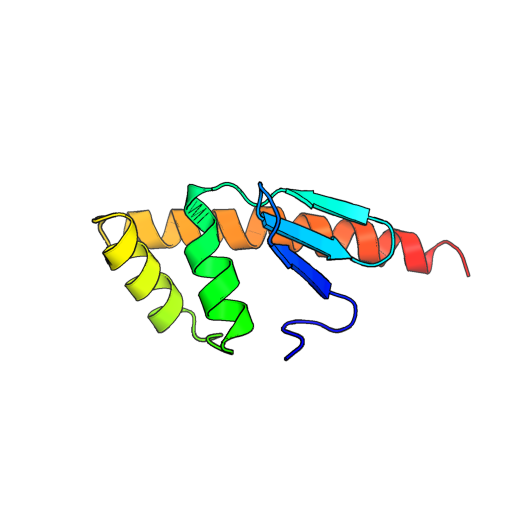1 83 ? 16.912 2.265 -17.767 1.00 55.91 83 HIS A O 1
ATOM 706 N N . MET A 1 84 ? 14.689 2.425 -17.481 1.00 49.78 84 MET A N 1
ATOM 707 C CA . MET A 1 84 ? 14.342 1.854 -18.789 1.00 49.78 84 MET A CA 1
ATOM 708 C C . MET A 1 84 ? 14.505 2.839 -19.954 1.00 49.78 84 MET A C 1
ATOM 710 O O . MET A 1 84 ? 14.702 2.415 -21.091 1.00 49.78 84 MET A O 1
ATOM 714 N N . MET A 1 85 ? 14.417 4.154 -19.718 1.00 48.06 85 MET A N 1
ATOM 715 C CA . MET A 1 85 ? 14.530 5.143 -20.802 1.00 48.06 85 MET A CA 1
ATOM 716 C C . MET A 1 85 ? 15.979 5.410 -21.224 1.00 48.06 85 MET A C 1
ATOM 718 O O . MET A 1 85 ? 16.208 5.863 -22.340 1.00 48.06 85 MET A O 1
ATOM 722 N N . ILE A 1 86 ? 16.956 5.101 -20.368 1.00 46.94 86 ILE A N 1
ATOM 723 C CA . ILE A 1 86 ? 18.385 5.342 -20.638 1.00 46.94 86 ILE A CA 1
ATOM 724 C C . ILE A 1 86 ? 19.040 4.152 -21.372 1.00 46.94 86 ILE A C 1
ATOM 726 O O . 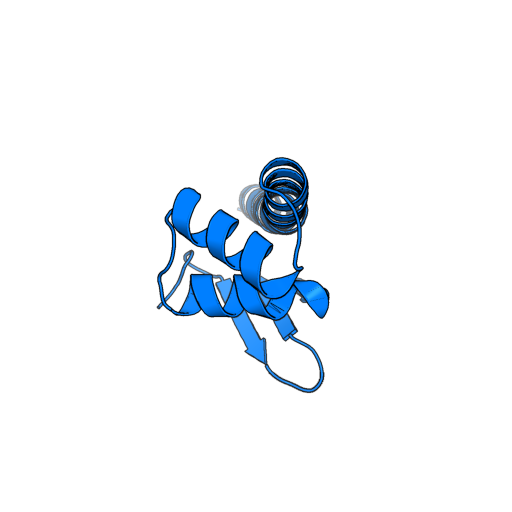ILE A 1 86 ? 20.147 4.272 -21.888 1.00 46.94 86 ILE A O 1
ATOM 730 N N . THR A 1 87 ? 18.366 3.000 -21.453 1.00 43.22 87 THR A N 1
ATOM 731 C CA . THR A 1 87 ? 18.898 1.765 -22.061 1.00 43.22 87 THR A CA 1
ATOM 732 C C . THR A 1 87 ? 18.420 1.484 -23.495 1.00 43.22 87 THR A C 1
ATOM 734 O O . THR A 1 87 ? 18.716 0.408 -24.013 1.00 43.22 87 THR A O 1
ATOM 737 N N . ASN A 1 88 ? 17.748 2.438 -24.156 1.00 40.50 88 ASN A N 1
ATOM 738 C CA . ASN A 1 88 ? 17.357 2.340 -25.575 1.00 40.50 88 ASN A CA 1
ATOM 739 C C . ASN A 1 88 ? 18.277 3.134 -26.507 1.00 40.50 88 ASN A C 1
ATOM 741 O O . ASN A 1 88 ? 18.526 4.325 -26.216 1.00 40.50 88 ASN A O 1
#

Secondary structure (DSSP, 8-state):
--SSTTEEEEESSSEEEEETTEEEEPPGGGHHHHHHHHTT---HHHHHHHHHHHHT--HHHHHHHHHHHHHHHHHHHHHHHHHHHS--

pLDDT: mean 85.09, std 15.23, range [36.38, 98.19]

Organism: NCBI:txid1121950

Radius of gyration: 13.84 Å; chains: 1; bounding box: 31×29×40 Å

Sequence (88 aa):
MKWKENVRIEWDEECRLYFDEKSIEIKPEWEYLVKALESGMTDDEMLRQLVMEQEQCDEVSAGFTLAQFVLDYGTFLEENREHMMITN